Protein AF-A0A958SPB2-F1 (afdb_monomer)

Sequence (76 aa):
MELTVKDRVETGEMLPLMEEFYTIQGEGFHKGTAAYFIRVGGCDVGCHWCDVKESWNAHLHPPTETSLIVENAAKY

Nearest PDB structures (foldseek):
  6nhl-assembly1_A  TM=9.806E-01  e=1.871E-03  Escherichia coli K-12
  6nhl-assembly1_B-2  TM=9.838E-01  e=6.290E-03  Escherichia coli K-12
  4iwh-assembly1_B  TM=7.701E-01  e=3.968E+00  Burkholderia thailandensis E264
  6ukz-assembly1_A  TM=3.337E-01  e=9.697E+00  Saccharomyces cerevisiae S288C

Structure (mmCIF, N/CA/C/O backbone):
data_AF-A0A958SPB2-F1
#
_entry.id   AF-A0A958SPB2-F1
#
loop_
_atom_site.group_PDB
_atom_site.id
_atom_site.type_symbol
_atom_site.label_atom_id
_atom_site.label_alt_id
_atom_site.label_comp_id
_atom_site.label_asym_id
_atom_site.label_entity_id
_atom_site.label_seq_id
_atom_site.pdbx_PDB_ins_code
_atom_site.Cartn_x
_atom_site.Cartn_y
_atom_site.Cartn_z
_atom_site.occupancy
_atom_site.B_iso_or_equiv
_atom_site.auth_seq_id
_atom_site.auth_comp_id
_atom_site.auth_asym_id
_atom_site.auth_atom_id
_atom_site.pdbx_PDB_model_num
ATOM 1 N N . MET A 1 1 ? 18.656 -23.627 4.586 1.00 58.81 1 MET A N 1
ATOM 2 C CA . MET A 1 1 ? 18.890 -22.704 3.460 1.00 58.81 1 MET A CA 1
ATOM 3 C C . MET A 1 1 ? 18.291 -21.384 3.894 1.00 58.81 1 MET A C 1
ATOM 5 O O . MET A 1 1 ? 17.138 -21.402 4.306 1.00 58.81 1 MET A O 1
ATOM 9 N N . GLU A 1 2 ? 19.072 -20.311 3.959 1.00 74.94 2 GLU A N 1
ATOM 10 C CA . GLU A 1 2 ? 18.530 -18.988 4.297 1.00 74.94 2 GLU A CA 1
ATOM 11 C C . GLU A 1 2 ? 17.720 -18.473 3.102 1.00 74.94 2 GLU A C 1
ATOM 13 O O . GLU A 1 2 ? 18.192 -18.554 1.967 1.00 74.94 2 GLU A O 1
ATOM 18 N N . LEU A 1 3 ? 16.492 -18.009 3.349 1.00 78.94 3 LEU A N 1
ATOM 19 C CA . LEU A 1 3 ? 15.664 -17.368 2.327 1.00 78.94 3 LEU A CA 1
ATOM 20 C C . LEU A 1 3 ? 16.248 -15.989 2.016 1.00 78.94 3 LEU A C 1
ATOM 22 O O . LEU A 1 3 ? 16.542 -15.213 2.928 1.00 78.94 3 LEU A O 1
ATOM 26 N N . THR A 1 4 ? 16.412 -15.670 0.736 1.00 92.69 4 THR A N 1
ATOM 27 C CA . THR A 1 4 ? 16.866 -14.341 0.320 1.00 92.69 4 THR A CA 1
ATOM 28 C C . THR A 1 4 ? 15.744 -13.316 0.479 1.00 92.69 4 THR A C 1
ATOM 30 O O . THR A 1 4 ? 14.566 -13.662 0.524 1.00 92.69 4 THR A O 1
ATOM 33 N N . VAL A 1 5 ? 16.082 -12.022 0.502 1.00 91.06 5 VAL A N 1
ATOM 34 C CA . VAL A 1 5 ? 15.076 -10.941 0.501 1.00 91.06 5 VAL A CA 1
ATOM 35 C C . VAL A 1 5 ? 14.087 -11.096 -0.660 1.00 91.06 5 VAL A C 1
ATOM 37 O O . VAL A 1 5 ? 12.899 -10.857 -0.482 1.00 91.06 5 VAL A O 1
ATOM 40 N N . LYS A 1 6 ? 14.563 -11.548 -1.827 1.00 91.06 6 LYS A N 1
ATOM 41 C CA . LYS A 1 6 ? 13.722 -11.803 -2.999 1.00 91.06 6 LYS A CA 1
ATOM 42 C C . LYS A 1 6 ? 12.711 -12.917 -2.733 1.00 91.06 6 LYS A C 1
ATOM 44 O O . LYS A 1 6 ? 11.530 -12.710 -2.981 1.00 91.06 6 LYS A O 1
ATOM 49 N N . ASP A 1 7 ? 13.157 -14.040 -2.171 1.00 94.50 7 ASP A N 1
ATOM 50 C CA . ASP A 1 7 ? 12.281 -15.177 -1.851 1.00 94.50 7 ASP A CA 1
ATOM 51 C C . ASP A 1 7 ? 11.194 -14.766 -0.849 1.00 94.50 7 ASP A C 1
ATOM 53 O O . ASP A 1 7 ? 10.032 -15.127 -0.994 1.00 94.50 7 ASP A O 1
ATOM 57 N N . ARG A 1 8 ? 11.560 -13.947 0.141 1.00 95.94 8 ARG A N 1
ATOM 58 C CA . ARG A 1 8 ? 10.644 -13.448 1.176 1.00 95.94 8 ARG A CA 1
ATOM 59 C C . ARG A 1 8 ? 9.639 -12.419 0.649 1.00 95.94 8 ARG A C 1
ATOM 61 O O . ARG A 1 8 ? 8.534 -12.317 1.175 1.00 95.94 8 ARG A O 1
ATOM 68 N N . VAL A 1 9 ? 10.001 -11.667 -0.393 1.00 95.06 9 VAL A N 1
ATOM 69 C CA . VAL A 1 9 ? 9.049 -10.820 -1.128 1.00 95.06 9 VAL A CA 1
ATO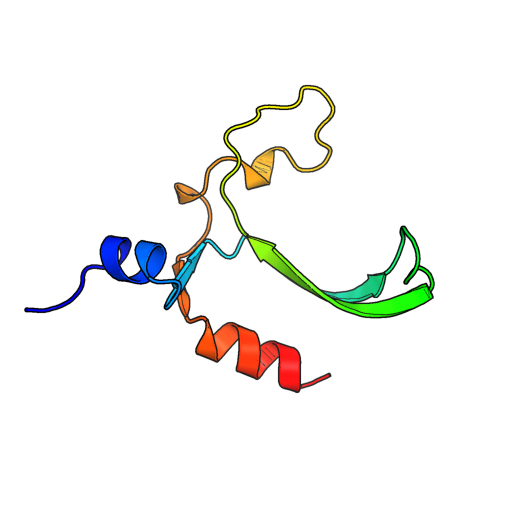M 70 C C . VAL A 1 9 ? 8.100 -11.676 -1.970 1.00 95.06 9 VAL A C 1
ATOM 72 O O . VAL A 1 9 ? 6.901 -11.414 -1.992 1.00 95.06 9 VAL A O 1
ATOM 75 N N . GLU A 1 10 ? 8.600 -12.735 -2.611 1.00 92.94 10 GLU A N 1
ATOM 76 C CA . GLU A 1 10 ? 7.780 -13.661 -3.405 1.00 92.94 10 GLU A CA 1
ATOM 77 C C . GLU A 1 10 ? 6.768 -14.445 -2.548 1.00 92.94 10 GLU A C 1
ATOM 79 O O . GLU A 1 10 ? 5.662 -14.722 -3.013 1.00 92.94 10 GLU A O 1
ATOM 84 N N . THR A 1 11 ? 7.097 -14.761 -1.291 1.00 95.88 11 THR A N 1
ATOM 85 C CA . THR A 1 11 ? 6.178 -15.417 -0.340 1.00 95.88 11 THR A CA 1
ATOM 86 C C . THR A 1 11 ? 5.257 -14.450 0.412 1.00 95.88 11 THR A C 1
ATOM 88 O O . THR A 1 11 ? 4.370 -14.903 1.136 1.00 95.88 11 THR A O 1
ATOM 91 N N . GLY A 1 12 ? 5.434 -13.133 0.250 1.00 94.88 12 GLY A N 1
ATOM 92 C CA . GLY A 1 12 ? 4.654 -12.102 0.946 1.00 94.88 12 GLY A CA 1
ATOM 93 C C . GLY A 1 12 ? 5.013 -11.911 2.426 1.00 94.88 12 GLY A C 1
ATOM 94 O O . GLY A 1 12 ? 4.294 -11.223 3.153 1.00 94.88 12 GLY A O 1
ATOM 95 N N . GLU A 1 13 ? 6.122 -12.492 2.890 1.00 97.25 13 GLU A N 1
ATOM 96 C CA . GLU A 1 13 ? 6.680 -12.209 4.220 1.00 97.25 13 GLU A CA 1
ATOM 97 C C . GLU A 1 13 ? 7.213 -10.775 4.311 1.00 97.25 13 GLU A C 1
ATOM 99 O O . GLU A 1 13 ? 7.147 -10.153 5.371 1.00 97.25 13 GLU A O 1
ATOM 104 N N . MET A 1 14 ? 7.704 -10.242 3.189 1.00 97.94 14 MET A N 1
ATOM 105 C CA . MET A 1 14 ? 8.063 -8.839 3.030 1.00 97.94 14 MET A CA 1
ATOM 106 C C . MET A 1 14 ? 7.347 -8.222 1.833 1.00 97.94 14 MET A C 1
ATOM 108 O O . MET A 1 14 ? 7.117 -8.881 0.823 1.00 97.94 14 MET A O 1
ATOM 112 N N . LEU A 1 15 ? 7.050 -6.929 1.912 1.00 98.06 15 LEU A N 1
ATOM 113 C CA . LEU A 1 15 ? 6.430 -6.167 0.832 1.00 98.06 15 LEU A CA 1
ATOM 114 C C . LEU A 1 15 ? 7.288 -4.943 0.483 1.00 98.06 15 LEU A C 1
ATOM 116 O O . LEU A 1 15 ? 7.824 -4.313 1.395 1.00 98.06 15 LEU A O 1
ATOM 120 N N . PRO A 1 16 ? 7.430 -4.571 -0.804 1.00 97.69 16 PRO A N 1
ATOM 121 C CA . PRO A 1 16 ? 8.058 -3.310 -1.202 1.00 97.69 16 PRO A CA 1
ATOM 122 C C . PRO A 1 16 ? 7.142 -2.145 -0.802 1.00 97.69 16 PRO A C 1
ATOM 124 O O . PRO A 1 16 ? 6.275 -1.731 -1.568 1.00 97.69 16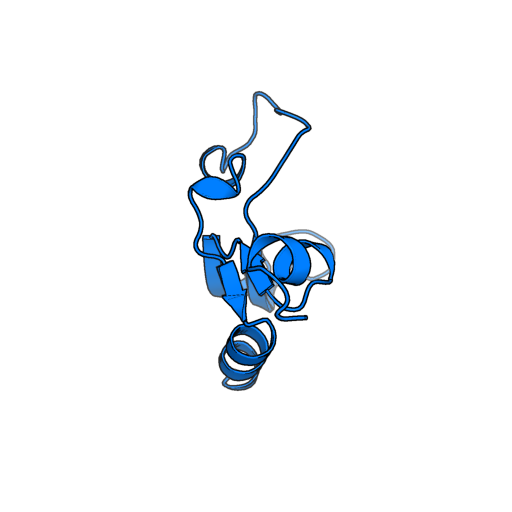 PRO A O 1
ATOM 127 N N . LEU A 1 17 ? 7.272 -1.654 0.427 1.00 98.1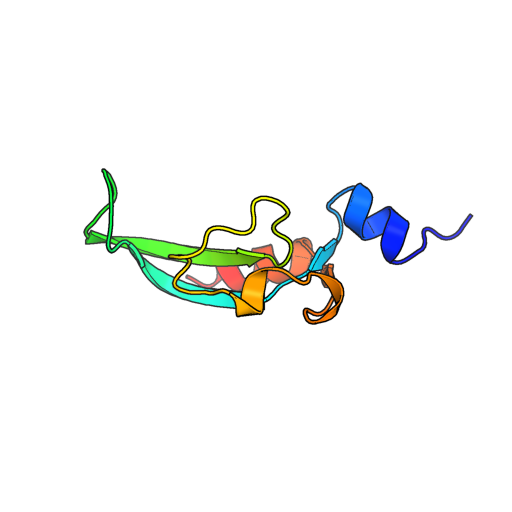2 17 LEU A N 1
ATOM 128 C CA . LEU A 1 17 ? 6.353 -0.675 1.004 1.00 98.12 17 LEU A CA 1
ATOM 129 C C . LEU A 1 17 ? 6.710 0.739 0.533 1.00 98.12 17 LEU A C 1
ATOM 131 O O . LEU A 1 17 ? 7.793 1.232 0.837 1.00 98.12 17 LEU A O 1
ATOM 135 N N . MET A 1 18 ? 5.795 1.395 -0.182 1.00 98.06 18 MET A N 1
ATOM 136 C CA . MET A 1 18 ? 5.965 2.783 -0.620 1.00 98.06 18 MET A CA 1
ATOM 137 C C . MET A 1 18 ? 5.546 3.768 0.475 1.00 98.06 18 MET A C 1
ATOM 139 O O . MET A 1 18 ? 6.290 4.688 0.803 1.00 98.06 18 MET A O 1
ATOM 143 N N . GLU A 1 19 ? 4.348 3.588 1.028 1.00 98.06 19 GLU A N 1
ATOM 144 C CA . GLU A 1 19 ? 3.818 4.421 2.108 1.00 98.06 19 GLU A CA 1
ATOM 145 C C . GLU A 1 19 ? 2.742 3.670 2.900 1.00 98.06 19 GLU A C 1
ATOM 147 O O . GLU A 1 19 ? 2.030 2.817 2.360 1.00 98.06 19 GLU A O 1
ATOM 152 N N . GLU A 1 20 ? 2.605 4.021 4.176 1.00 98.19 20 GLU A N 1
ATOM 153 C CA . GLU A 1 20 ? 1.510 3.580 5.037 1.00 98.19 20 GLU A CA 1
ATOM 154 C C . GLU A 1 20 ? 1.025 4.731 5.923 1.00 98.19 20 GLU A C 1
ATOM 156 O O . GLU A 1 20 ? 1.830 5.525 6.416 1.00 98.19 20 GLU A O 1
ATOM 161 N N . PHE A 1 21 ? -0.294 4.871 6.085 1.00 98.25 21 PHE A N 1
ATOM 162 C CA . PHE A 1 21 ? -0.886 5.944 6.891 1.00 98.25 21 PHE A CA 1
ATOM 163 C C . PHE A 1 21 ? -2.366 5.702 7.210 1.00 98.25 21 PHE A C 1
ATOM 165 O O . PHE A 1 21 ? -3.098 5.046 6.468 1.00 98.25 21 PHE A O 1
ATOM 172 N N . TYR A 1 22 ? -2.828 6.298 8.311 1.00 98.31 22 TYR A N 1
ATOM 173 C CA . TYR A 1 22 ? -4.229 6.284 8.728 1.00 98.31 22 TYR A CA 1
ATOM 174 C C . TYR A 1 22 ? -4.966 7.532 8.229 1.00 98.31 22 TYR A C 1
ATOM 176 O O . TYR A 1 22 ? -4.521 8.656 8.466 1.00 98.31 22 TYR A O 1
ATOM 184 N N . THR A 1 23 ? -6.088 7.351 7.531 1.00 98.38 23 THR A N 1
ATOM 185 C CA . THR A 1 23 ? -6.896 8.457 6.991 1.00 98.38 23 THR A CA 1
ATOM 186 C C . THR A 1 23 ? -8.352 8.034 6.745 1.00 98.38 23 THR A C 1
ATOM 188 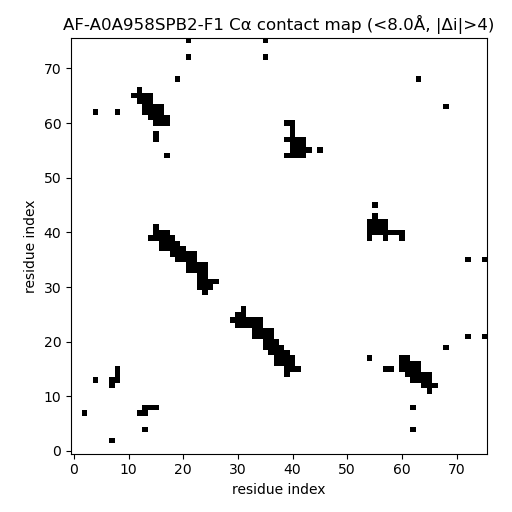O O . THR A 1 23 ? -8.799 6.986 7.203 1.00 98.38 23 THR A O 1
ATOM 191 N N . ILE A 1 24 ? -9.114 8.850 6.016 1.00 98.31 24 ILE A N 1
ATOM 192 C CA . ILE A 1 24 ? -10.458 8.540 5.528 1.00 98.31 24 ILE A CA 1
ATOM 193 C C . ILE A 1 24 ? -10.396 8.074 4.067 1.00 98.31 24 ILE A C 1
ATOM 195 O O 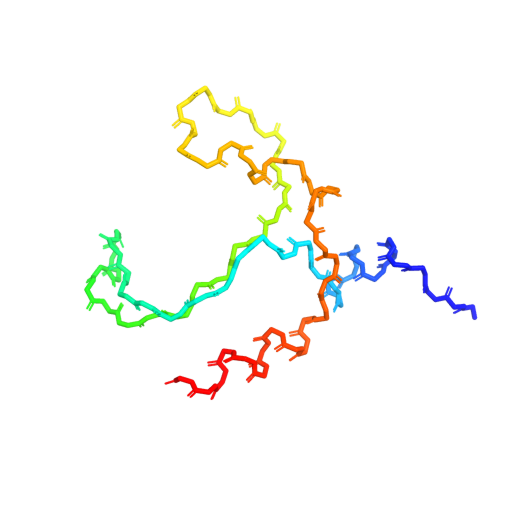. ILE A 1 24 ? -9.781 8.732 3.229 1.00 98.31 24 ILE A O 1
ATOM 199 N N . GLN A 1 25 ? -11.081 6.975 3.738 1.00 98.50 25 GLN A N 1
ATOM 200 C CA . GLN A 1 25 ? -11.251 6.513 2.358 1.00 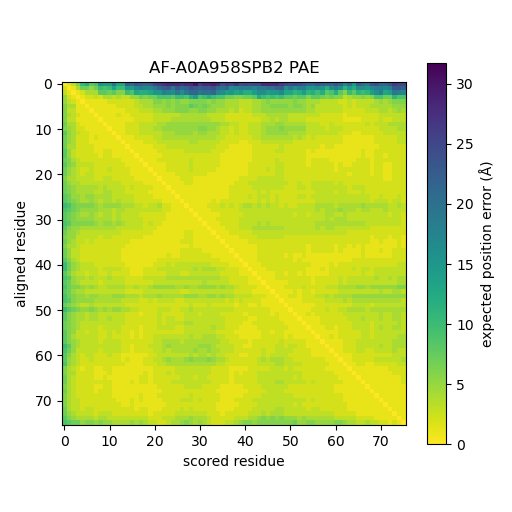98.50 25 GLN A CA 1
ATOM 201 C C . GLN A 1 25 ? -11.988 7.577 1.526 1.00 98.50 25 GLN A C 1
ATOM 203 O O . GLN A 1 25 ? -13.100 7.989 1.863 1.00 98.50 25 GLN A O 1
ATOM 208 N N . GLY A 1 26 ? -11.372 8.023 0.432 1.00 98.25 26 GLY A N 1
ATOM 209 C CA . GLY A 1 26 ? -11.900 9.073 -0.440 1.00 98.25 26 GLY A CA 1
ATOM 210 C C . GLY A 1 26 ? -12.873 8.581 -1.513 1.00 98.25 26 GLY A C 1
ATOM 211 O O . GLY A 1 26 ? -13.657 9.382 -2.033 1.00 98.25 26 GLY A O 1
ATOM 212 N N . GLU A 1 27 ? -12.860 7.283 -1.827 1.00 98.31 27 GLU A N 1
ATOM 213 C CA . GLU A 1 27 ? -13.490 6.738 -3.033 1.00 98.31 27 GLU A CA 1
ATOM 214 C C . GLU A 1 27 ? -14.308 5.457 -2.799 1.00 98.31 27 GLU A C 1
ATOM 216 O O . GLU A 1 27 ? -14.191 4.769 -1.783 1.00 98.31 27 GLU A O 1
ATOM 221 N N . GLY A 1 28 ? -15.158 5.131 -3.779 1.00 97.94 28 GLY A N 1
ATOM 222 C CA . GLY A 1 28 ? -15.927 3.888 -3.817 1.00 97.94 28 GLY A CA 1
ATOM 223 C C . GLY A 1 28 ? -17.006 3.763 -2.736 1.00 97.94 28 GLY A C 1
ATOM 224 O O . GLY A 1 28 ? -17.504 4.748 -2.193 1.00 97.94 28 GLY A O 1
ATOM 225 N N . PHE A 1 29 ? -17.388 2.516 -2.446 1.00 98.25 29 PHE A N 1
ATOM 226 C CA . PHE A 1 29 ? -18.465 2.186 -1.504 1.00 98.25 29 PHE A CA 1
ATOM 227 C C . PHE A 1 29 ? -18.134 2.563 -0.051 1.00 98.25 29 PHE A C 1
ATOM 229 O O . PHE A 1 29 ? -19.016 2.971 0.696 1.00 98.25 29 PHE A O 1
ATOM 236 N N . HIS A 1 30 ? -16.859 2.472 0.337 1.00 97.94 30 HIS A N 1
ATOM 237 C CA . HIS A 1 30 ? -16.393 2.778 1.694 1.00 97.94 30 HIS A CA 1
ATOM 238 C C . HIS A 1 30 ? -15.985 4.243 1.888 1.00 97.94 30 HIS A C 1
ATOM 240 O O . HIS A 1 30 ? -15.417 4.586 2.929 1.00 97.94 30 HIS A O 1
ATOM 246 N N . LYS A 1 31 ? -16.262 5.118 0.914 1.00 98.19 31 LYS A N 1
ATOM 247 C CA . LYS A 1 31 ? -15.970 6.548 1.017 1.00 98.19 31 LYS A CA 1
ATOM 248 C C . LYS A 1 31 ? -16.510 7.136 2.325 1.00 98.19 31 LYS A C 1
ATOM 250 O O . LYS A 1 31 ? -17.669 6.934 2.674 1.00 98.19 31 LYS A O 1
ATOM 255 N N . GLY A 1 32 ? -15.678 7.912 3.015 1.00 98.31 32 GLY A N 1
ATOM 256 C CA . GLY A 1 32 ? -16.013 8.540 4.294 1.00 98.31 32 GLY A CA 1
ATOM 257 C C . GLY A 1 32 ? -15.714 7.677 5.522 1.00 98.31 32 GLY A C 1
ATOM 258 O O . GLY A 1 32 ? -15.877 8.156 6.641 1.00 98.31 32 GLY A O 1
ATOM 259 N N . THR A 1 33 ? -15.245 6.441 5.339 1.00 98.25 33 THR A N 1
ATOM 260 C CA . THR A 1 33 ? -14.881 5.542 6.446 1.00 98.25 33 THR A CA 1
ATOM 261 C C . THR A 1 33 ? -13.407 5.697 6.802 1.00 98.25 33 THR A C 1
ATOM 263 O O . THR A 1 33 ? -12.573 5.887 5.915 1.00 98.25 33 THR A O 1
ATOM 266 N N . ALA A 1 34 ? -13.074 5.590 8.087 1.00 98.12 34 ALA A N 1
ATOM 267 C CA . ALA A 1 34 ? -11.687 5.526 8.523 1.00 98.12 34 ALA A CA 1
ATOM 268 C C . ALA A 1 34 ? -11.014 4.231 8.048 1.00 98.12 34 ALA A C 1
ATOM 270 O O . ALA A 1 34 ? -11.619 3.159 8.098 1.00 98.12 34 ALA A O 1
ATOM 271 N N . ALA A 1 35 ? -9.782 4.346 7.558 1.00 98.25 35 ALA A N 1
ATOM 272 C CA . ALA A 1 35 ? -9.027 3.244 6.988 1.00 98.25 35 ALA A CA 1
ATOM 273 C C . ALA A 1 35 ? -7.517 3.458 7.149 1.00 98.25 35 ALA A C 1
ATOM 275 O O . ALA A 1 35 ? -7.008 4.578 7.065 1.00 98.25 35 ALA A O 1
ATOM 276 N N . TYR A 1 36 ? -6.802 2.352 7.331 1.00 98.38 36 TYR A N 1
ATOM 277 C CA . TYR A 1 36 ? -5.349 2.308 7.257 1.00 98.38 36 TYR A CA 1
ATOM 278 C C . TYR A 1 36 ? -4.938 1.904 5.840 1.00 98.38 36 TYR A C 1
ATOM 280 O O . TYR A 1 36 ? -5.323 0.838 5.360 1.00 98.38 36 TYR A O 1
ATOM 288 N N . PHE A 1 37 ? -4.206 2.772 5.150 1.00 98.44 37 PHE A N 1
ATOM 289 C CA . PHE A 1 37 ? -3.745 2.535 3.787 1.00 98.44 37 PHE A CA 1
ATOM 290 C C . PHE A 1 37 ? -2.332 1.971 3.805 1.00 98.44 37 PHE A C 1
ATOM 292 O O . PHE A 1 37 ? -1.463 2.499 4.489 1.00 98.44 37 PHE A O 1
ATOM 299 N N . ILE A 1 38 ? -2.116 0.926 3.008 1.00 98.31 38 ILE A N 1
ATOM 300 C CA . ILE A 1 38 ? -0.809 0.321 2.747 1.00 98.31 38 ILE A CA 1
ATOM 301 C C . ILE A 1 38 ? -0.625 0.354 1.232 1.00 98.31 38 ILE A C 1
ATOM 303 O O . ILE A 1 38 ? -1.347 -0.336 0.507 1.00 98.31 38 ILE A O 1
ATOM 307 N N . ARG A 1 39 ? 0.307 1.175 0.737 1.00 98.31 39 ARG A N 1
ATOM 308 C CA . ARG A 1 39 ? 0.641 1.231 -0.689 1.00 98.31 39 ARG A CA 1
ATOM 309 C C . ARG A 1 39 ? 1.938 0.479 -0.940 1.00 98.31 39 ARG A C 1
ATOM 311 O O . ARG A 1 39 ? 2.989 0.844 -0.419 1.00 98.31 39 ARG A O 1
ATOM 318 N N . VAL A 1 40 ? 1.862 -0.545 -1.781 1.00 97.88 40 VAL A N 1
ATOM 319 C CA . VAL A 1 40 ? 3.023 -1.312 -2.242 1.00 97.88 40 VAL A CA 1
ATOM 320 C C . VAL A 1 40 ? 3.530 -0.803 -3.587 1.00 97.88 40 VAL A C 1
ATOM 322 O O . VAL A 1 40 ? 2.764 -0.296 -4.406 1.00 97.88 40 VAL A O 1
ATOM 325 N N . GLY A 1 41 ? 4.835 -0.938 -3.797 1.00 97.19 41 GLY A N 1
ATOM 326 C CA . GLY A 1 41 ? 5.499 -0.694 -5.065 1.00 97.19 41 GLY A CA 1
ATOM 327 C C . GLY A 1 41 ? 5.426 -1.898 -6.006 1.00 97.19 41 GLY A C 1
ATOM 328 O O . GLY A 1 41 ? 5.419 -3.047 -5.571 1.00 97.19 41 GLY A O 1
ATOM 329 N N . GLY A 1 42 ? 5.436 -1.631 -7.308 1.00 96.38 42 GLY A N 1
ATOM 330 C CA . GLY A 1 42 ? 5.321 -2.620 -8.376 1.00 96.38 42 GLY A CA 1
ATOM 331 C C . GLY A 1 42 ? 4.024 -2.456 -9.166 1.00 96.38 42 GLY A C 1
ATOM 332 O O . GLY A 1 42 ? 2.939 -2.701 -8.650 1.00 96.38 42 GLY A O 1
ATOM 333 N N . CYS A 1 43 ? 4.133 -2.068 -10.436 1.00 97.12 43 CYS A N 1
ATOM 334 C CA . CYS A 1 43 ? 3.017 -2.067 -11.381 1.00 97.12 43 CYS A CA 1
ATOM 335 C C . CYS A 1 43 ? 3.545 -2.299 -12.801 1.00 97.12 43 CYS A C 1
ATOM 337 O O . CYS A 1 43 ? 4.420 -1.568 -13.263 1.00 97.12 43 CYS A O 1
ATOM 339 N N . ASP A 1 44 ? 3.013 -3.302 -13.495 1.00 96.56 44 ASP A N 1
ATOM 340 C CA . ASP A 1 44 ? 3.408 -3.702 -14.851 1.00 96.56 44 ASP A CA 1
ATOM 341 C C . ASP A 1 44 ? 2.472 -3.163 -15.951 1.00 96.56 44 ASP A C 1
ATOM 343 O O . ASP A 1 44 ? 2.771 -3.293 -17.136 1.00 96.56 44 ASP A O 1
ATOM 347 N N . VAL A 1 45 ? 1.364 -2.508 -15.580 1.00 97.31 45 VAL A N 1
ATOM 348 C CA . VAL A 1 45 ? 0.350 -2.007 -16.528 1.00 97.31 45 VAL A CA 1
ATOM 349 C C . VAL A 1 45 ? 0.807 -0.744 -17.266 1.00 97.31 45 VAL A C 1
ATOM 351 O O . VAL A 1 45 ? 0.523 -0.575 -18.451 1.00 97.31 45 VAL A O 1
ATOM 354 N N . GLY A 1 46 ? 1.499 0.171 -16.581 1.00 94.69 46 GLY A N 1
ATOM 355 C CA . GLY A 1 46 ? 2.058 1.373 -17.211 1.00 94.69 46 GLY A CA 1
ATOM 356 C C . GLY A 1 46 ? 1.029 2.419 -17.677 1.00 94.69 46 GLY A C 1
ATOM 357 O O . GLY A 1 46 ? 1.229 3.075 -18.701 1.00 94.69 46 GLY A O 1
ATOM 358 N N . CYS A 1 47 ? -0.081 2.598 -16.951 1.00 98.06 47 CYS A N 1
ATOM 359 C CA . CYS A 1 47 ? -1.148 3.542 -17.314 1.00 98.06 47 CYS A CA 1
ATOM 360 C C . CYS A 1 47 ? -0.643 4.991 -17.474 1.00 98.06 47 CYS A C 1
ATOM 362 O O . CYS A 1 47 ? -0.123 5.591 -16.534 1.00 98.06 47 CYS A O 1
ATOM 364 N N . HIS A 1 48 ? -0.895 5.621 -18.628 1.00 97.12 48 HIS A N 1
ATOM 365 C CA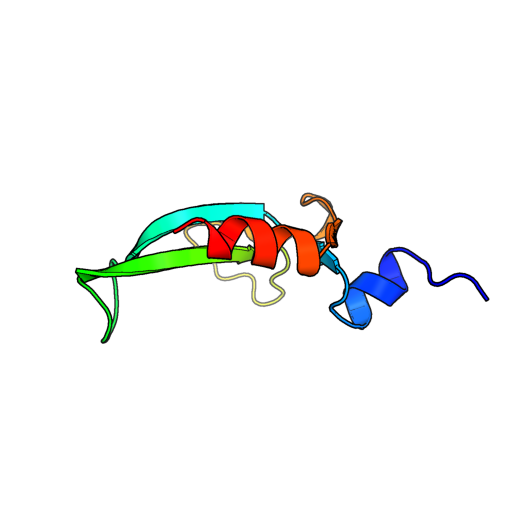 . HIS A 1 48 ? -0.455 7.001 -18.896 1.00 97.12 48 HIS A CA 1
ATOM 366 C C . HIS A 1 48 ? -0.993 8.032 -17.881 1.00 97.12 48 HIS A C 1
ATOM 368 O O . HIS A 1 48 ? -0.296 8.983 -17.514 1.00 97.12 48 HIS A O 1
ATOM 374 N N . TRP A 1 49 ? -2.216 7.810 -17.397 1.00 97.50 49 TRP A N 1
ATOM 375 C CA . TRP A 1 49 ? -2.946 8.658 -16.449 1.00 97.50 49 TRP A CA 1
ATOM 376 C C . TRP A 1 49 ? -2.827 8.198 -14.991 1.00 97.50 49 TRP A C 1
ATOM 378 O O . TRP A 1 49 ? -3.647 8.587 -14.166 1.00 97.50 49 TRP A O 1
ATOM 388 N N . CYS A 1 50 ? -1.844 7.355 -14.658 1.00 97.88 50 CYS A N 1
ATOM 389 C CA . CYS A 1 50 ? -1.568 7.054 -13.257 1.00 97.88 50 CYS A CA 1
ATOM 390 C C . CYS A 1 50 ? -1.131 8.336 -12.533 1.00 97.88 50 CYS A C 1
ATOM 392 O O . CYS A 1 50 ? -0.253 9.061 -13.011 1.00 97.88 50 CYS A O 1
ATOM 394 N N . ASP A 1 51 ? -1.779 8.596 -11.408 1.00 97.44 51 ASP A N 1
ATOM 395 C CA . ASP A 1 51 ? -1.520 9.692 -10.480 1.00 97.44 51 ASP A CA 1
ATOM 396 C C . ASP A 1 51 ? -0.278 9.445 -9.609 1.00 97.44 51 ASP A C 1
ATOM 398 O O . ASP A 1 51 ? 0.381 10.404 -9.224 1.00 97.44 51 ASP A O 1
ATOM 402 N N . VAL A 1 52 ? 0.078 8.178 -9.364 1.00 95.81 52 VAL A N 1
ATOM 403 C CA . VAL A 1 52 ? 1.227 7.763 -8.538 1.00 95.81 52 VAL A CA 1
ATOM 404 C C . VAL A 1 52 ? 2.197 6.881 -9.338 1.00 95.81 52 VAL A C 1
ATOM 406 O O . VAL A 1 52 ? 2.334 5.677 -9.103 1.00 95.81 52 VAL A O 1
ATOM 409 N N . LYS A 1 53 ? 2.887 7.465 -10.322 1.00 96.88 53 LYS A N 1
ATOM 410 C CA . LYS A 1 53 ? 3.834 6.743 -11.205 1.00 96.88 53 LYS A CA 1
ATOM 411 C C . LYS A 1 53 ? 5.086 6.261 -10.475 1.00 96.88 53 LYS A C 1
ATOM 413 O O . LYS A 1 53 ? 5.705 5.279 -10.876 1.00 96.88 53 LYS A O 1
ATOM 418 N N . GLU A 1 54 ? 5.435 6.917 -9.378 1.00 96.31 54 GLU A N 1
ATOM 419 C CA . GLU A 1 54 ? 6.554 6.577 -8.501 1.00 96.31 54 GLU A CA 1
ATOM 420 C C . GLU A 1 54 ? 6.380 5.188 -7.864 1.00 96.31 54 GLU A C 1
ATOM 422 O O . GLU A 1 54 ? 7.363 4.534 -7.512 1.00 96.31 54 GLU A O 1
ATOM 427 N N . SER A 1 55 ? 5.140 4.693 -7.772 1.00 96.25 55 SER A N 1
ATOM 428 C CA . SER A 1 55 ? 4.846 3.349 -7.268 1.00 96.25 55 SER A CA 1
ATOM 429 C C . SER A 1 55 ? 5.276 2.230 -8.221 1.00 96.25 55 SER A C 1
ATOM 431 O O . SER A 1 55 ? 5.375 1.087 -7.794 1.00 96.25 55 SER A O 1
ATOM 433 N N . TRP A 1 56 ? 5.553 2.500 -9.501 1.00 97.62 56 TRP A N 1
ATOM 434 C CA . TRP A 1 56 ? 5.691 1.432 -10.500 1.00 97.62 56 TRP A CA 1
ATOM 435 C C . TRP A 1 56 ? 6.926 0.556 -10.308 1.00 97.62 56 TRP A C 1
ATOM 437 O O . TRP A 1 56 ? 6.859 -0.656 -10.506 1.00 97.62 56 TRP A O 1
ATOM 447 N N . ASN A 1 57 ? 8.057 1.150 -9.925 1.00 96.75 57 ASN A N 1
ATOM 448 C CA . ASN A 1 57 ? 9.294 0.405 -9.731 1.00 96.75 57 ASN A CA 1
ATOM 449 C C . ASN A 1 57 ? 9.408 -0.074 -8.280 1.00 96.75 57 ASN A C 1
ATOM 451 O O . ASN A 1 57 ? 9.786 0.693 -7.396 1.00 96.75 57 ASN A O 1
ATOM 455 N N . ALA A 1 58 ? 9.151 -1.364 -8.055 1.00 95.19 58 ALA A N 1
ATOM 456 C CA . ALA A 1 58 ? 9.255 -1.990 -6.739 1.00 95.19 58 ALA A CA 1
ATOM 457 C C . ALA A 1 58 ? 10.652 -1.855 -6.102 1.00 95.19 58 ALA A C 1
ATOM 459 O O . ALA A 1 58 ? 10.752 -1.778 -4.884 1.00 95.19 58 ALA A O 1
ATOM 460 N N . HIS A 1 59 ? 11.729 -1.773 -6.894 1.00 94.69 59 HIS A N 1
ATOM 461 C CA . HIS A 1 59 ? 13.098 -1.664 -6.374 1.00 94.69 59 HIS A CA 1
ATOM 462 C C . HIS A 1 59 ? 13.414 -0.310 -5.725 1.00 94.69 59 HIS A C 1
ATOM 464 O O . HIS A 1 59 ? 14.439 -0.188 -5.058 1.00 94.69 59 HIS A O 1
ATOM 470 N N . LEU A 1 60 ? 12.568 0.706 -5.930 1.00 95.44 60 LEU A N 1
ATOM 471 C CA 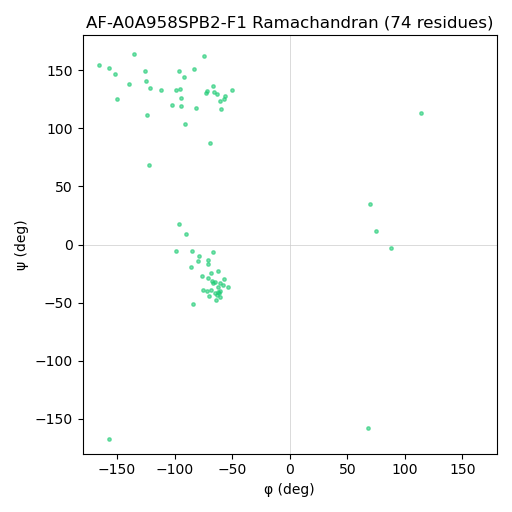. LEU A 1 60 ? 12.708 2.004 -5.264 1.00 95.44 60 LEU A CA 1
ATOM 472 C C . LEU A 1 60 ? 12.179 1.985 -3.826 1.00 95.44 60 LEU A C 1
ATOM 474 O O . LEU A 1 60 ? 12.475 2.904 -3.065 1.00 95.44 60 LEU A O 1
ATOM 478 N N . HIS A 1 61 ? 11.417 0.952 -3.461 1.00 96.00 61 HIS A N 1
ATOM 479 C CA . HIS A 1 61 ? 10.695 0.873 -2.198 1.00 96.00 61 HIS A CA 1
ATOM 480 C C . HIS A 1 61 ? 11.299 -0.223 -1.311 1.00 96.00 61 HIS A C 1
ATOM 482 O O . HIS A 1 61 ? 11.570 -1.326 -1.796 1.00 96.00 61 HIS A O 1
ATOM 488 N N . PRO A 1 62 ? 11.551 0.050 -0.020 1.00 96.12 62 PRO A N 1
ATOM 489 C CA . PRO A 1 62 ? 12.211 -0.899 0.865 1.00 96.12 62 PRO A CA 1
ATOM 490 C C . PRO A 1 62 ? 11.347 -2.151 1.097 1.00 96.12 62 PRO A C 1
ATOM 492 O O . PRO A 1 62 ? 10.174 -2.032 1.466 1.00 96.12 62 PRO A O 1
ATOM 495 N N . PRO A 1 63 ? 11.919 -3.363 0.960 1.00 97.19 63 PRO A N 1
ATOM 496 C CA . PRO A 1 63 ? 11.287 -4.579 1.453 1.00 97.19 63 PRO A CA 1
ATOM 497 C C . PRO A 1 63 ? 11.075 -4.466 2.964 1.00 97.19 63 PRO A C 1
ATOM 499 O O . PRO A 1 63 ? 12.032 -4.332 3.725 1.00 97.19 63 PRO A O 1
ATOM 502 N N . THR A 1 64 ? 9.816 -4.485 3.380 1.00 97.94 64 THR A N 1
ATOM 503 C CA . THR A 1 64 ? 9.389 -4.274 4.764 1.00 97.94 64 THR A CA 1
ATOM 504 C C . THR A 1 64 ? 8.627 -5.498 5.242 1.00 97.94 64 THR A C 1
ATOM 506 O O . THR A 1 64 ? 7.777 -6.012 4.519 1.00 97.94 64 THR A O 1
ATOM 509 N N . GLU A 1 65 ? 8.936 -5.970 6.449 1.00 98.06 65 GLU A N 1
ATOM 510 C CA . GLU A 1 65 ? 8.266 -7.110 7.082 1.00 98.06 65 GLU A CA 1
ATOM 511 C C . GLU A 1 65 ? 6.757 -6.881 7.182 1.00 98.06 65 GLU A C 1
ATOM 513 O O . GLU A 1 65 ? 6.304 -5.885 7.751 1.00 98.06 65 GLU A O 1
ATOM 518 N N . THR A 1 66 ? 5.969 -7.835 6.691 1.00 98.12 66 THR A N 1
ATOM 519 C CA . THR A 1 66 ? 4.505 -7.763 6.763 1.00 98.12 66 THR A CA 1
ATOM 520 C C . THR A 1 66 ? 4.023 -7.705 8.215 1.00 98.12 66 THR A C 1
ATOM 522 O O . THR A 1 66 ? 3.050 -7.017 8.514 1.00 98.12 66 THR A O 1
ATOM 525 N N . SER A 1 67 ? 4.729 -8.356 9.147 1.00 98.12 67 SER A N 1
ATOM 526 C CA . SER A 1 67 ? 4.431 -8.262 10.582 1.00 98.12 67 SER A CA 1
ATOM 527 C C . SER A 1 67 ? 4.558 -6.835 11.116 1.00 98.12 67 SER A C 1
ATOM 529 O O . SER A 1 67 ? 3.679 -6.390 11.848 1.00 98.12 67 SER A O 1
ATOM 531 N N . LEU A 1 68 ? 5.590 -6.093 10.705 1.00 98.31 68 LEU A N 1
ATOM 532 C CA . LEU A 1 68 ? 5.792 -4.704 11.118 1.00 98.31 68 LEU A CA 1
ATOM 533 C C . LEU A 1 68 ? 4.672 -3.794 10.593 1.00 98.31 68 LEU A C 1
ATOM 535 O O . LEU A 1 68 ? 4.162 -2.959 11.338 1.00 98.31 68 LEU A O 1
ATOM 539 N N . ILE A 1 69 ? 4.253 -3.989 9.339 1.00 98.25 69 ILE A N 1
ATOM 540 C CA . ILE A 1 69 ? 3.126 -3.257 8.736 1.00 98.25 69 ILE A CA 1
ATOM 541 C C . ILE A 1 69 ? 1.838 -3.525 9.532 1.00 98.25 69 ILE A C 1
ATOM 543 O O . ILE A 1 69 ? 1.105 -2.601 9.880 1.00 98.25 69 ILE A O 1
ATOM 547 N N . VAL A 1 70 ? 1.576 -4.788 9.885 1.00 98.12 70 VAL A N 1
ATOM 548 C CA . VAL A 1 70 ? 0.410 -5.171 10.700 1.00 98.12 70 VAL A CA 1
ATOM 549 C C . VAL A 1 70 ? 0.472 -4.545 12.096 1.00 98.12 70 VAL A C 1
ATOM 551 O O . VAL A 1 70 ? -0.532 -4.019 12.573 1.00 98.12 70 VAL A O 1
ATOM 554 N N . GLU A 1 71 ? 1.638 -4.557 12.745 1.00 98.44 71 GLU A N 1
ATOM 555 C CA . GLU A 1 71 ? 1.844 -3.912 14.046 1.00 98.44 71 GLU A CA 1
ATOM 556 C C . GLU A 1 71 ? 1.621 -2.396 13.986 1.00 98.44 71 GLU A C 1
ATOM 558 O O . GLU A 1 71 ? 1.091 -1.814 14.933 1.00 98.44 71 GLU A O 1
ATOM 563 N N . ASN A 1 72 ? 2.006 -1.741 12.888 1.00 98.12 72 ASN A N 1
ATOM 564 C CA . ASN A 1 72 ? 1.757 -0.317 12.677 1.00 98.12 72 ASN A CA 1
ATOM 565 C C . ASN A 1 72 ? 0.275 -0.020 12.441 1.00 98.12 72 ASN A C 1
ATOM 567 O O . ASN A 1 72 ? -0.259 0.904 13.059 1.00 98.12 72 ASN A O 1
ATOM 571 N N . ALA A 1 73 ? -0.395 -0.827 11.619 1.00 98.06 73 ALA A N 1
ATOM 572 C CA . ALA A 1 73 ? -1.821 -0.700 11.345 1.00 98.06 73 ALA A CA 1
ATOM 573 C C . ALA A 1 73 ? -2.677 -0.903 12.605 1.00 98.06 73 ALA A C 1
ATOM 575 O O . ALA A 1 73 ? -3.607 -0.140 12.841 1.00 98.06 73 ALA A O 1
ATOM 576 N N . ALA A 1 74 ? -2.327 -1.875 13.454 1.00 97.88 74 ALA A N 1
ATOM 577 C CA . ALA A 1 74 ? -3.078 -2.222 14.664 1.00 97.88 74 ALA A CA 1
ATOM 578 C C . ALA A 1 74 ? -3.081 -1.136 15.763 1.00 97.88 74 ALA A C 1
ATOM 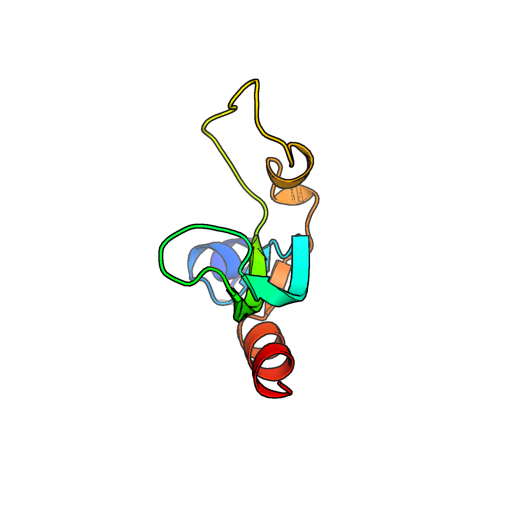580 O O . ALA A 1 74 ? -3.757 -1.294 16.780 1.00 97.88 74 ALA A O 1
ATOM 581 N N . LYS A 1 75 ? -2.317 -0.048 15.595 1.00 97.06 75 LYS A N 1
ATOM 582 C CA . LYS A 1 75 ? -2.280 1.093 16.530 1.00 97.06 75 LYS A CA 1
ATOM 583 C C . LYS A 1 75 ? -3.473 2.046 16.369 1.00 97.06 75 LYS A C 1
ATOM 585 O O . LYS A 1 75 ? -3.619 2.940 17.205 1.00 97.06 75 LYS A O 1
ATOM 590 N N . TYR A 1 76 ? -4.273 1.881 15.316 1.00 93.38 76 TYR A N 1
ATOM 591 C CA . TYR A 1 76 ? -5.400 2.742 14.941 1.00 93.38 76 TYR A CA 1
ATOM 592 C C . TYR A 1 76 ? -6.711 1.957 14.932 1.00 93.38 76 TYR A C 1
ATOM 594 O O . TYR A 1 76 ? -7.734 2.558 15.332 1.00 93.38 76 TYR A O 1
#

Mean predicted aligned error: 3.12 Å

Solvent-accessible surface area (backbone atoms only — not comparable to full-atom values): 4660 Å² total; per-residue (Å²): 132,87,79,49,76,66,54,33,41,75,73,56,53,18,40,27,46,66,50,72,52,80,46,62,36,87,57,79,92,58,42,77,36,78,44,73,46,77,43,63,27,54,55,88,82,73,62,90,82,54,89,65,65,82,37,33,52,30,88,82,22,56,75,36,51,44,67,59,54,51,60,59,53,72,76,112

pLDDT: mean 96.0, std 5.63, range [58.81, 98.5]

Radius of gyration: 14.33 Å; Cα contacts (8 Å, |Δi|>4): 106; chains: 1; bounding box: 37×32×35 Å

Secondary structure (DSSP, 8-state):
-PPPHHHHHHTTSEEEEEEEEEEE--SSTTTTSEEEEEEEP--SS--TT-S-GGGS-GGGS-EEEHHHHHHHHTT-

Foldseek 3Di:
DDQDLVNCCVVVQWFLWPDWDWDADCDDPRGRPTDIDTQTADDDPPDPPDPCPVRHHSVVGDTGGPVVNVVVRVVD